Protein AF-A0A511XIC8-F1 (afdb_monomer_lite)

Secondary structure (DSSP, 8-state):
----PPPP--------S--------------PPPTTHHHHHHHHHHHHHSSHHHHHHH-GGGSTT----TTTT---HHHHH-TT-GGGHHHHHHHHHHHTT-HHHHHHHHHHHHHHHHHH--TT-HHHHHHHHHHHHHHHHHHHHHHHHHTTTSSSPPP-GGGGT----

Structure (mmCIF, N/CA/C/O backbone):
data_AF-A0A511XIC8-F1
#
_entry.id   AF-A0A511XIC8-F1
#
loop_
_atom_site.group_PDB
_atom_site.id
_atom_site.type_symbol
_atom_site.label_atom_id
_atom_site.label_alt_id
_atom_site.label_comp_id
_atom_site.label_asym_id
_atom_site.label_entity_id
_atom_site.label_seq_id
_atom_site.pdbx_PDB_ins_code
_atom_site.Cartn_x
_atom_site.Cartn_y
_atom_site.Cartn_z
_atom_site.occupancy
_atom_site.B_iso_or_equiv
_atom_site.auth_seq_id
_atom_site.auth_comp_id
_atom_site.auth_asym_id
_atom_site.auth_atom_id
_atom_site.pdbx_PDB_model_num
ATOM 1 N N . MET A 1 1 ? -3.876 -57.232 3.287 1.00 32.62 1 MET A N 1
ATOM 2 C CA . MET A 1 1 ? -3.137 -56.027 3.709 1.00 32.62 1 MET A CA 1
ATOM 3 C C . MET A 1 1 ? -3.940 -54.817 3.263 1.00 32.62 1 MET A C 1
ATOM 5 O O . MET A 1 1 ? -4.169 -54.710 2.069 1.00 32.62 1 MET A O 1
ATOM 9 N N . ILE A 1 2 ? -4.352 -53.997 4.239 1.00 33.91 2 ILE A N 1
ATOM 10 C CA . ILE A 1 2 ? -4.848 -52.605 4.143 1.00 33.91 2 ILE A CA 1
ATOM 11 C C . ILE A 1 2 ? -6.175 -52.449 3.363 1.00 33.91 2 ILE A C 1
ATOM 13 O O . ILE A 1 2 ? -6.198 -52.451 2.143 1.00 33.91 2 ILE A O 1
ATOM 17 N N . GLU A 1 3 ? -7.341 -52.579 4.002 1.00 29.83 3 GLU A N 1
ATOM 18 C CA . GLU A 1 3 ? -8.031 -51.592 4.864 1.00 29.83 3 GLU A CA 1
ATOM 19 C C . GLU A 1 3 ? -8.711 -50.459 4.065 1.00 29.83 3 GLU A C 1
ATOM 21 O O . GLU A 1 3 ? -8.178 -49.372 3.889 1.00 29.83 3 GLU A O 1
ATOM 26 N N . HIS A 1 4 ? -9.944 -50.718 3.614 1.00 34.62 4 HIS A N 1
ATOM 27 C CA . HIS A 1 4 ? -10.922 -49.670 3.321 1.00 34.62 4 HIS A CA 1
ATOM 28 C C . HIS A 1 4 ? -11.820 -49.514 4.551 1.00 34.62 4 HIS A C 1
ATOM 30 O O . HIS A 1 4 ? -12.855 -50.174 4.670 1.00 34.62 4 HIS A O 1
ATOM 36 N N . GLN A 1 5 ? -11.407 -48.667 5.495 1.00 34.12 5 GLN A N 1
ATOM 37 C CA . GLN A 1 5 ? -12.301 -48.231 6.561 1.00 34.12 5 GLN A CA 1
ATOM 38 C C . GLN A 1 5 ? -13.333 -47.255 5.993 1.00 34.12 5 GLN A C 1
ATOM 40 O O . GLN A 1 5 ? -13.019 -46.166 5.517 1.00 34.12 5 GLN A O 1
ATOM 45 N N . LYS A 1 6 ? -14.594 -47.687 6.070 1.00 39.25 6 LYS A N 1
ATOM 46 C CA . LYS A 1 6 ? -15.773 -46.825 6.083 1.00 39.25 6 LYS A CA 1
ATOM 47 C C . LYS A 1 6 ? -15.595 -45.792 7.195 1.00 39.25 6 LYS A C 1
ATOM 49 O O . LYS A 1 6 ? -15.376 -46.190 8.336 1.00 39.25 6 LYS A O 1
ATOM 54 N N . ILE A 1 7 ? -15.760 -44.508 6.889 1.00 37.16 7 ILE A N 1
ATOM 55 C CA . ILE A 1 7 ? -16.047 -43.519 7.928 1.00 37.16 7 ILE A CA 1
ATOM 56 C C . ILE A 1 7 ? -17.529 -43.184 7.881 1.00 37.16 7 ILE A C 1
ATOM 58 O O . ILE A 1 7 ? -18.119 -42.888 6.844 1.00 37.16 7 ILE A O 1
ATOM 62 N N . ASP A 1 8 ? -18.079 -43.353 9.067 1.00 37.41 8 ASP A N 1
ATOM 63 C CA . ASP A 1 8 ? -19.457 -43.485 9.460 1.00 37.41 8 ASP A CA 1
ATOM 64 C C . ASP A 1 8 ? -20.271 -42.207 9.243 1.00 37.41 8 ASP A C 1
ATOM 66 O O . ASP A 1 8 ? -19.896 -41.094 9.622 1.00 37.41 8 ASP A O 1
ATOM 70 N N . THR A 1 9 ? -21.450 -42.397 8.672 1.00 38.31 9 THR A N 1
ATOM 71 C CA . THR A 1 9 ? -22.568 -41.472 8.766 1.00 38.31 9 THR A CA 1
ATOM 72 C C . THR A 1 9 ? -23.065 -41.417 10.209 1.00 38.31 9 THR A C 1
ATOM 74 O O . THR A 1 9 ? -23.811 -42.293 10.636 1.00 38.31 9 THR A O 1
ATOM 77 N N . GLY A 1 10 ? -22.764 -40.343 10.943 1.00 32.69 10 GLY A N 1
ATOM 78 C CA . GLY A 1 10 ? -23.592 -39.984 12.097 1.00 32.69 10 GLY A CA 1
ATOM 79 C C . GLY A 1 10 ? -22.934 -39.161 13.198 1.00 32.69 10 GLY A C 1
ATOM 80 O O . GLY A 1 10 ? -22.137 -39.670 13.973 1.00 32.69 10 GLY A O 1
ATOM 81 N N . ARG A 1 11 ? -23.410 -37.922 13.373 1.00 31.23 11 ARG A N 1
ATOM 82 C CA . ARG A 1 11 ? -24.200 -37.509 14.555 1.00 31.23 11 ARG A CA 1
ATOM 83 C C . ARG A 1 11 ? -24.563 -36.030 14.443 1.00 31.23 11 ARG A C 1
ATOM 85 O O . ARG A 1 11 ? -23.778 -35.142 14.760 1.00 31.23 11 ARG A O 1
ATOM 92 N N . VAL A 1 12 ? -25.807 -35.765 14.049 1.00 33.84 12 VAL A N 1
ATOM 93 C CA . VAL A 1 12 ? -26.455 -34.484 14.342 1.00 33.84 12 VAL A CA 1
ATOM 94 C C . VAL A 1 12 ? -26.803 -34.498 15.828 1.00 33.84 12 VAL A C 1
ATOM 96 O O . VAL A 1 12 ? -27.841 -35.017 16.233 1.00 33.84 12 VAL A O 1
ATOM 99 N N . LEU A 1 13 ? -25.923 -33.941 16.657 1.00 29.55 13 LEU A N 1
ATOM 100 C CA . LEU A 1 13 ? -26.286 -33.539 18.011 1.00 29.55 13 LEU A CA 1
ATOM 101 C C . LEU A 1 13 ? -27.184 -32.303 17.900 1.00 29.55 13 LEU A C 1
ATOM 103 O O . LEU A 1 13 ? -26.710 -31.176 17.765 1.00 29.55 13 LEU A O 1
ATOM 107 N N . ARG A 1 14 ? -28.504 -32.521 17.920 1.00 31.72 14 ARG A N 1
ATOM 108 C CA . ARG A 1 14 ? -29.477 -31.454 18.175 1.00 31.72 14 ARG A CA 1
ATOM 109 C C . ARG A 1 14 ? -29.347 -31.032 19.638 1.00 31.72 14 ARG A C 1
ATOM 111 O O . ARG A 1 14 ? -30.037 -31.570 20.497 1.00 31.72 14 ARG A O 1
ATOM 118 N N . TYR A 1 15 ? -28.493 -30.051 19.908 1.00 28.61 15 TYR A N 1
ATOM 119 C CA . TYR A 1 15 ? -28.623 -29.246 21.116 1.00 28.61 15 TYR A CA 1
ATOM 120 C C . TYR A 1 15 ? -29.649 -28.143 20.847 1.00 28.61 15 TYR A C 1
ATOM 122 O O . TYR A 1 15 ? -29.425 -27.235 20.051 1.00 28.61 15 TYR A O 1
ATOM 130 N N . ARG A 1 16 ? -30.818 -28.280 21.481 1.00 36.97 16 ARG A N 1
ATOM 131 C CA . ARG A 1 16 ? -31.734 -27.169 21.745 1.00 36.97 16 ARG A CA 1
ATOM 132 C C . ARG A 1 16 ? -31.078 -26.296 22.813 1.00 36.97 16 ARG A C 1
ATOM 134 O O . ARG A 1 16 ? -30.789 -26.803 23.893 1.00 36.97 16 ARG A O 1
ATOM 141 N N . GLY A 1 17 ? -30.871 -25.023 22.514 1.00 30.52 17 GLY A N 1
ATOM 142 C CA . GLY A 1 17 ? -30.374 -24.037 23.469 1.00 30.52 17 GLY A CA 1
ATOM 143 C C . GLY A 1 17 ? -29.495 -23.015 22.770 1.00 30.52 17 GLY A C 1
ATOM 144 O O . GLY A 1 17 ? -28.488 -23.370 22.164 1.00 30.52 17 GLY A O 1
ATOM 145 N N . ASP A 1 18 ? -29.926 -21.764 22.821 1.00 42.16 18 ASP A N 1
ATOM 146 C CA . ASP A 1 18 ? -29.253 -20.587 22.292 1.00 42.16 18 ASP A CA 1
ATOM 147 C C . ASP A 1 18 ? -27.764 -20.554 22.650 1.00 42.16 18 ASP A C 1
ATOM 149 O O . ASP A 1 18 ? -27.430 -20.537 23.825 1.00 42.16 18 ASP A O 1
ATOM 153 N N . ILE A 1 19 ? -26.886 -20.499 21.644 1.00 32.97 19 ILE A N 1
ATOM 154 C CA . ILE A 1 19 ? -25.598 -19.791 21.652 1.00 32.97 19 ILE A CA 1
ATOM 155 C C . ILE A 1 19 ? -25.226 -19.570 20.180 1.00 32.97 19 ILE A C 1
ATOM 157 O O . ILE A 1 19 ? -25.163 -20.505 19.380 1.00 32.97 19 ILE A O 1
ATOM 161 N N . HIS A 1 20 ? -24.978 -18.309 19.828 1.00 34.00 20 HIS A N 1
ATOM 162 C CA . HIS A 1 20 ? -24.400 -17.887 18.559 1.00 34.00 20 HIS A CA 1
ATOM 163 C C . HIS A 1 20 ? -23.141 -18.700 18.242 1.00 34.00 20 HIS A C 1
ATOM 165 O O . HIS A 1 20 ? -22.059 -18.441 18.767 1.00 34.00 20 HIS A O 1
ATOM 171 N N . ARG A 1 21 ? -23.265 -19.670 17.336 1.00 26.38 21 ARG A N 1
ATOM 172 C CA . ARG A 1 21 ? -22.110 -20.328 16.739 1.00 26.38 21 ARG A CA 1
ATOM 173 C C . ARG A 1 21 ? -21.553 -19.378 15.687 1.00 26.38 21 ARG A C 1
ATOM 175 O O . ARG A 1 21 ? -21.993 -19.375 14.541 1.00 26.38 21 ARG A O 1
ATOM 182 N N . VAL A 1 22 ? -20.608 -18.537 16.098 1.00 34.16 22 VAL A N 1
ATOM 183 C CA . VAL A 1 22 ? -19.707 -17.869 15.161 1.00 34.16 22 VAL A CA 1
ATOM 184 C C . VAL A 1 22 ? -18.891 -18.977 14.512 1.00 34.16 22 VAL A C 1
ATOM 186 O O . VAL A 1 22 ? -17.931 -19.492 15.079 1.00 34.16 22 VAL A O 1
ATOM 189 N N . ILE A 1 23 ? -19.338 -19.416 13.341 1.00 30.33 23 ILE A N 1
ATOM 190 C CA . ILE A 1 23 ? -18.538 -20.255 12.466 1.00 30.33 23 ILE A CA 1
ATOM 191 C C . ILE A 1 23 ? -17.463 -19.323 11.897 1.00 30.33 23 ILE A C 1
ATOM 193 O O . ILE A 1 23 ? -17.659 -18.707 10.853 1.00 30.33 23 ILE A O 1
ATOM 197 N N . PHE A 1 24 ? -16.336 -19.195 12.602 1.00 35.66 24 PHE A N 1
ATOM 198 C CA . PHE A 1 24 ? -15.074 -18.788 11.988 1.00 35.66 24 PHE A CA 1
ATOM 199 C C . PHE A 1 24 ? -14.656 -19.928 11.054 1.00 35.66 24 PHE A C 1
ATOM 201 O O . PHE A 1 24 ? -13.865 -20.797 11.405 1.00 35.66 24 PHE A O 1
ATOM 208 N N . ARG A 1 25 ? -15.253 -19.975 9.861 1.00 36.06 25 ARG A N 1
ATOM 209 C CA . ARG A 1 25 ? -14.533 -20.527 8.718 1.00 36.06 25 ARG A CA 1
ATOM 210 C C . ARG A 1 25 ? -13.387 -19.553 8.486 1.00 36.06 25 ARG A C 1
ATOM 212 O O . ARG A 1 25 ? -13.652 -18.363 8.335 1.00 36.06 25 ARG A O 1
ATOM 219 N N . GLU A 1 26 ? -12.156 -20.047 8.487 1.00 42.38 26 GLU A N 1
ATOM 220 C CA . GLU A 1 26 ? -10.964 -19.355 7.986 1.00 42.38 26 GLU A CA 1
ATOM 221 C C . GLU A 1 26 ? -11.140 -19.037 6.489 1.00 42.38 26 GLU A C 1
ATOM 223 O O . GLU A 1 26 ? -10.479 -19.581 5.612 1.00 42.38 26 GLU A O 1
ATOM 228 N N . GLN A 1 27 ? -12.097 -18.174 6.159 1.00 43.56 27 GLN A N 1
ATOM 229 C CA . GLN A 1 27 ? -12.084 -17.451 4.906 1.00 43.56 27 GLN A CA 1
ATOM 230 C C . GLN A 1 27 ? -11.071 -16.337 5.106 1.00 43.56 27 GLN A C 1
ATOM 232 O O . GLN A 1 27 ? -11.412 -15.256 5.583 1.00 43.56 27 GLN A O 1
ATOM 237 N N . LEU A 1 28 ? -9.814 -16.628 4.765 1.00 50.78 28 LEU A N 1
ATOM 238 C CA . LEU A 1 28 ? -8.859 -15.579 4.433 1.00 50.78 28 LEU A CA 1
ATOM 239 C C . LEU A 1 28 ? -9.580 -14.593 3.514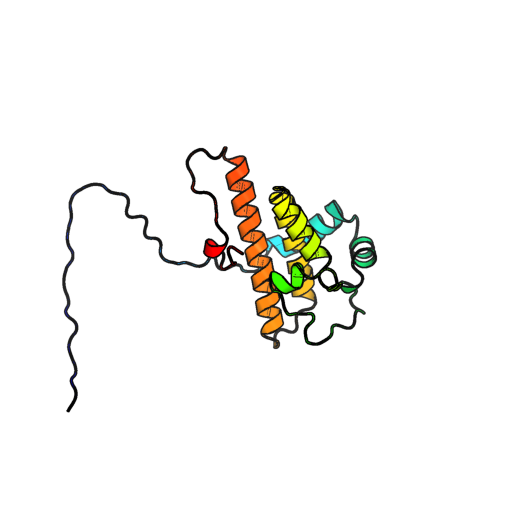 1.00 50.78 28 LEU A C 1
ATOM 241 O O . LEU A 1 28 ? -10.190 -15.001 2.518 1.00 50.78 28 LEU A O 1
ATOM 245 N N . VAL A 1 29 ? -9.574 -13.311 3.882 1.00 53.69 29 VAL A N 1
ATOM 246 C CA . VAL A 1 29 ? -10.147 -12.269 3.033 1.00 53.69 29 VAL A CA 1
ATOM 247 C C . VAL A 1 29 ? -9.410 -12.341 1.698 1.00 53.69 29 VAL A C 1
ATOM 249 O O . VAL A 1 29 ? -8.215 -12.062 1.634 1.00 53.69 29 VAL A O 1
ATOM 252 N N . GLN A 1 30 ? -10.112 -12.754 0.640 1.00 55.34 30 GLN A N 1
ATOM 253 C CA . GLN A 1 30 ? -9.575 -12.725 -0.717 1.00 55.34 30 GLN A CA 1
ATOM 254 C C . GLN A 1 30 ? -9.352 -11.256 -1.083 1.00 55.34 30 GLN A C 1
ATOM 256 O O . GLN A 1 30 ? -10.297 -10.496 -1.312 1.00 55.34 30 GLN A O 1
ATOM 261 N N . CYS A 1 31 ? -8.091 -10.834 -1.034 1.00 72.31 31 CYS A N 1
ATOM 262 C CA . CYS A 1 31 ? -7.683 -9.459 -1.276 1.00 72.31 31 CYS A CA 1
ATOM 263 C C . CYS A 1 31 ? -7.438 -9.284 -2.774 1.00 72.31 31 CYS A C 1
ATOM 265 O O . CYS A 1 31 ? -6.312 -9.308 -3.259 1.00 72.31 31 CYS A O 1
ATOM 267 N N . GLU A 1 32 ? -8.526 -9.151 -3.525 1.00 82.81 32 GLU A N 1
ATOM 268 C CA . GLU A 1 32 ? -8.470 -8.978 -4.973 1.00 82.81 32 GLU A CA 1
ATOM 269 C C . GLU A 1 32 ? -8.499 -7.505 -5.385 1.00 82.81 32 GLU A C 1
ATOM 271 O O . GLU A 1 32 ? -9.022 -6.622 -4.690 1.00 82.81 32 GLU A O 1
ATOM 276 N N . TRP A 1 33 ? -7.964 -7.238 -6.576 1.00 88.19 33 TRP A N 1
ATOM 277 C CA . TRP A 1 33 ? -8.125 -5.941 -7.210 1.00 88.19 33 TRP A CA 1
ATOM 278 C C . TRP A 1 33 ? -9.603 -5.687 -7.526 1.00 88.19 33 TRP A C 1
ATOM 280 O O . TRP A 1 33 ? -10.216 -6.380 -8.339 1.00 88.19 33 TRP A O 1
ATOM 290 N N . ARG A 1 34 ? -10.184 -4.649 -6.922 1.00 90.56 34 ARG A N 1
ATOM 291 C CA . ARG A 1 34 ? -11.569 -4.254 -7.198 1.00 90.56 34 ARG A CA 1
ATOM 292 C C . ARG A 1 34 ? -11.600 -3.288 -8.376 1.00 90.56 34 ARG A C 1
ATOM 294 O O . ARG A 1 34 ? -10.821 -2.344 -8.415 1.00 90.56 34 ARG A O 1
ATOM 301 N N . ARG A 1 35 ? -12.589 -3.420 -9.269 1.00 89.56 35 ARG A N 1
ATOM 302 C CA . ARG A 1 35 ? -12.809 -2.465 -10.384 1.00 89.56 35 ARG A CA 1
ATOM 303 C C . ARG A 1 35 ? -12.926 -1.004 -9.930 1.00 89.56 35 ARG A C 1
ATOM 305 O O . ARG A 1 35 ? -12.611 -0.087 -10.678 1.00 89.56 35 ARG A O 1
ATOM 312 N N . SER A 1 36 ? -13.381 -0.758 -8.700 1.00 91.75 36 SER A N 1
ATOM 313 C CA . SER A 1 36 ? -13.430 0.598 -8.140 1.00 91.75 36 SER A CA 1
ATOM 314 C C . SER A 1 36 ? -12.041 1.226 -7.969 1.00 91.75 36 SER A C 1
ATOM 316 O O . SER A 1 36 ? -11.922 2.450 -8.005 1.00 91.75 36 SER A O 1
ATOM 318 N N . TYR A 1 37 ? -10.989 0.417 -7.830 1.00 94.44 37 TYR A N 1
ATOM 319 C CA . TYR A 1 37 ? -9.618 0.893 -7.654 1.00 94.44 37 TYR A CA 1
ATOM 320 C C . TYR A 1 37 ? -9.054 1.532 -8.919 1.00 94.44 37 TYR A C 1
ATOM 322 O O . TYR A 1 37 ? -8.260 2.461 -8.807 1.00 94.44 37 TYR A O 1
ATOM 330 N N . ASP A 1 38 ? -9.534 1.128 -10.099 1.00 92.62 38 ASP A N 1
ATOM 331 C CA . ASP A 1 38 ? -9.123 1.714 -11.381 1.00 92.62 38 ASP A CA 1
ATOM 332 C C . ASP A 1 38 ? -9.408 3.225 -11.438 1.00 92.62 38 ASP A C 1
ATOM 334 O O . ASP A 1 38 ? -8.668 3.982 -12.060 1.00 92.62 38 ASP A O 1
ATOM 338 N N . ARG A 1 39 ? -10.464 3.683 -10.750 1.00 93.62 39 ARG A N 1
ATOM 339 C CA . ARG A 1 39 ? -10.795 5.112 -10.619 1.00 93.62 39 ARG A CA 1
ATOM 340 C C . ARG A 1 39 ? -10.211 5.734 -9.357 1.00 93.62 39 ARG A C 1
ATOM 342 O O . ARG A 1 39 ? -9.802 6.891 -9.380 1.00 93.62 39 ARG A O 1
ATOM 349 N N . LEU A 1 40 ? -10.180 4.975 -8.263 1.00 95.19 40 LEU A N 1
ATOM 350 C CA . LEU A 1 40 ? -9.755 5.483 -6.963 1.00 95.19 40 LEU A CA 1
ATOM 351 C C . LEU A 1 40 ? -8.250 5.774 -6.916 1.00 95.19 40 LEU A C 1
ATOM 353 O O . LEU A 1 40 ? -7.861 6.801 -6.377 1.00 95.19 40 LEU A O 1
ATOM 357 N N . VAL A 1 41 ? -7.401 4.929 -7.509 1.00 95.44 41 VAL A N 1
ATOM 358 C CA . VAL A 1 41 ? -5.942 5.132 -7.480 1.00 95.44 41 VAL A CA 1
ATOM 359 C C . VAL A 1 41 ? -5.521 6.457 -8.130 1.00 95.44 41 VAL A C 1
ATOM 361 O O . VAL A 1 41 ? -4.828 7.225 -7.464 1.00 95.44 41 VAL A O 1
ATOM 364 N N . PRO A 1 42 ? -5.953 6.801 -9.362 1.00 93.88 42 PRO A N 1
ATOM 365 C CA . PRO A 1 42 ? -5.639 8.106 -9.944 1.00 93.88 42 PRO A CA 1
ATOM 366 C C . PRO A 1 42 ? -6.120 9.288 -9.093 1.00 93.88 42 PRO A C 1
ATOM 368 O O . PRO A 1 42 ? -5.426 10.301 -9.005 1.00 93.88 42 PRO A O 1
ATOM 371 N N . MET A 1 43 ? -7.285 9.163 -8.446 1.00 96.19 43 MET A N 1
ATOM 372 C CA . MET A 1 43 ? -7.808 10.199 -7.550 1.00 96.19 43 MET A CA 1
ATOM 373 C C . MET A 1 43 ? -6.926 10.379 -6.313 1.00 96.19 43 MET A C 1
ATOM 375 O O . MET A 1 43 ? -6.562 11.507 -6.005 1.00 96.19 43 MET A O 1
ATOM 379 N N . LEU A 1 44 ? -6.530 9.286 -5.659 1.00 96.44 44 LEU A N 1
ATOM 380 C CA . LEU A 1 44 ? -5.668 9.331 -4.476 1.00 96.44 44 LEU A CA 1
ATOM 381 C C . LEU A 1 44 ? -4.262 9.849 -4.806 1.00 96.44 44 LEU A C 1
ATOM 383 O O . LEU A 1 44 ? -3.689 10.616 -4.038 1.00 96.44 44 LEU A O 1
ATOM 387 N N . ILE A 1 45 ? -3.708 9.493 -5.972 1.00 93.88 45 ILE A N 1
ATOM 388 C CA . ILE A 1 45 ? -2.433 10.065 -6.433 1.00 93.88 45 ILE A CA 1
ATOM 389 C C . ILE A 1 45 ? -2.556 11.583 -6.558 1.00 93.88 45 ILE A C 1
ATOM 391 O O . ILE A 1 45 ? -1.699 12.314 -6.065 1.00 93.88 45 ILE A O 1
ATOM 395 N N . LYS A 1 46 ? -3.633 12.061 -7.188 1.00 94.44 46 LYS A N 1
ATOM 396 C CA . LYS A 1 46 ? -3.893 13.495 -7.320 1.00 94.44 46 LYS A CA 1
ATOM 397 C C . LYS A 1 46 ? -4.075 14.172 -5.959 1.00 94.44 46 LYS A C 1
ATOM 399 O O . LYS A 1 46 ? -3.566 15.267 -5.756 1.00 94.44 46 LYS A O 1
ATOM 404 N N . GLU A 1 47 ? -4.781 13.529 -5.036 1.00 96.25 47 GLU A N 1
ATOM 405 C CA . GLU A 1 47 ? -5.068 14.065 -3.705 1.00 96.25 47 GLU A CA 1
ATOM 406 C C . GLU A 1 47 ? -3.811 14.208 -2.841 1.00 96.25 47 GLU A C 1
ATOM 408 O O . GLU A 1 47 ? -3.590 15.265 -2.253 1.00 96.25 47 GLU A O 1
ATOM 413 N N . HIS A 1 48 ? -2.965 13.179 -2.786 1.00 94.50 48 HIS A N 1
ATOM 414 C CA . HIS A 1 48 ? -1.813 13.171 -1.880 1.00 94.50 48 HIS A CA 1
ATOM 415 C C . HIS A 1 48 ? -0.523 13.705 -2.506 1.00 94.50 48 HIS A C 1
ATOM 417 O O . HIS A 1 48 ? 0.360 14.163 -1.784 1.00 94.50 48 HIS A O 1
ATOM 423 N N . PHE A 1 49 ? -0.397 13.642 -3.834 1.00 92.81 49 PHE A N 1
ATOM 424 C CA . PHE A 1 49 ? 0.840 13.980 -4.543 1.00 92.81 49 PHE A CA 1
ATOM 425 C C . PHE A 1 49 ? 0.635 15.013 -5.659 1.00 92.81 49 PHE A C 1
ATOM 427 O O . PHE A 1 49 ? 1.605 15.429 -6.281 1.00 92.81 49 PHE A O 1
ATOM 434 N N . GLY A 1 50 ? -0.596 15.459 -5.927 1.00 91.62 50 GLY A N 1
ATOM 435 C CA . GLY A 1 50 ? -0.912 16.422 -6.987 1.00 91.62 50 GLY A CA 1
ATOM 436 C C . GLY A 1 50 ? -0.998 15.781 -8.373 1.00 91.62 50 GLY A C 1
ATOM 437 O O . GLY A 1 50 ? -2.037 15.859 -9.028 1.00 91.62 50 GLY A O 1
ATOM 438 N N . ASP A 1 51 ? 0.063 15.107 -8.816 1.00 88.81 51 ASP A N 1
ATOM 439 C CA . ASP A 1 51 ? 0.091 14.364 -10.077 1.00 88.81 51 ASP A CA 1
ATOM 440 C C . ASP A 1 51 ? 1.099 13.190 -10.048 1.00 88.81 51 ASP A C 1
ATOM 442 O O . ASP A 1 51 ? 1.991 13.145 -9.192 1.00 88.81 51 ASP A O 1
ATOM 446 N N . PRO A 1 52 ? 0.994 12.216 -10.979 1.00 84.69 52 PRO A N 1
ATOM 447 C CA . PRO A 1 52 ? 1.926 11.085 -11.045 1.00 84.69 52 PRO A CA 1
ATOM 448 C C . PRO A 1 52 ? 3.403 11.477 -11.257 1.00 84.69 52 PRO A C 1
ATOM 450 O O . PRO A 1 52 ? 4.312 10.752 -10.847 1.00 84.69 52 PRO A O 1
ATOM 453 N N . GLY A 1 53 ? 3.675 12.617 -11.892 1.00 85.25 53 GLY A N 1
ATOM 454 C CA . GLY A 1 53 ? 5.022 13.151 -12.090 1.00 85.25 53 GLY A CA 1
ATOM 455 C C . GLY A 1 53 ? 5.662 13.624 -10.785 1.00 85.25 53 GLY A C 1
ATOM 456 O O . GLY A 1 53 ? 6.846 13.381 -10.561 1.00 85.25 53 GLY A O 1
ATOM 457 N N . VAL A 1 54 ? 4.898 14.244 -9.887 1.00 87.25 54 VAL A N 1
ATOM 458 C CA . VAL A 1 54 ? 5.372 14.610 -8.541 1.00 87.25 54 VAL A CA 1
ATOM 459 C C . VAL A 1 54 ? 5.622 13.363 -7.695 1.00 87.25 54 VAL A C 1
ATOM 461 O O . VAL A 1 54 ? 6.693 13.246 -7.095 1.00 87.25 54 VAL A O 1
ATOM 464 N N . LEU A 1 55 ? 4.703 12.390 -7.727 1.00 87.88 55 LEU A N 1
ATOM 465 C CA . LEU A 1 55 ? 4.882 11.096 -7.059 1.00 87.88 55 LEU A CA 1
ATOM 466 C C . LEU A 1 55 ? 6.201 10.425 -7.478 1.00 87.88 55 LEU A C 1
ATOM 468 O O . LEU A 1 55 ? 6.990 10.017 -6.633 1.00 87.88 55 LEU A O 1
ATOM 472 N N . THR A 1 56 ? 6.485 10.367 -8.781 1.00 87.25 56 THR A N 1
ATOM 473 C CA . THR A 1 56 ? 7.710 9.740 -9.319 1.00 87.25 56 THR A CA 1
ATOM 474 C C . THR A 1 56 ? 8.979 10.584 -9.150 1.00 87.25 56 THR A C 1
ATOM 476 O O . THR A 1 56 ? 10.087 10.060 -9.275 1.00 87.25 56 THR A O 1
ATOM 479 N N . ARG A 1 57 ? 8.869 11.885 -8.847 1.00 86.81 57 ARG A N 1
ATOM 480 C CA . ARG A 1 57 ? 10.008 12.693 -8.369 1.00 86.81 57 ARG A CA 1
ATOM 481 C C . ARG A 1 57 ? 10.350 12.361 -6.921 1.00 86.81 57 ARG A C 1
ATOM 483 O O . ARG A 1 57 ? 11.529 12.294 -6.592 1.00 86.81 57 ARG A O 1
ATOM 490 N N . GLN A 1 58 ? 9.334 12.144 -6.086 1.00 85.88 58 GLN A N 1
ATOM 491 C CA . GLN A 1 58 ? 9.507 11.763 -4.685 1.00 85.88 58 GLN A CA 1
ATOM 492 C C . GLN A 1 58 ? 9.951 10.302 -4.532 1.00 85.88 58 GLN A C 1
ATOM 494 O O . GLN A 1 58 ? 10.767 9.994 -3.667 1.00 85.88 58 GLN A O 1
ATOM 499 N N . PHE A 1 59 ? 9.455 9.417 -5.397 1.00 87.38 59 PHE A N 1
ATOM 500 C CA . PHE A 1 59 ? 9.808 8.001 -5.435 1.00 87.38 59 PHE A CA 1
ATOM 501 C C . PHE A 1 59 ? 10.306 7.623 -6.838 1.00 87.38 59 PHE A C 1
ATOM 503 O O . PHE A 1 59 ? 9.536 7.121 -7.659 1.00 87.38 59 PHE A O 1
ATOM 510 N N . PRO A 1 60 ? 11.596 7.855 -7.149 1.00 81.81 60 PRO A N 1
ATOM 511 C CA . PRO A 1 60 ? 12.153 7.573 -8.472 1.00 81.81 60 PRO A CA 1
ATOM 512 C C . PRO A 1 60 ? 12.016 6.118 -8.931 1.00 81.81 60 PRO A C 1
ATOM 514 O O . PRO A 1 60 ? 11.924 5.888 -10.136 1.00 81.81 60 PRO A O 1
ATOM 517 N N . CYS A 1 61 ? 11.936 5.160 -7.998 1.00 76.12 61 CYS A N 1
ATOM 518 C CA . CYS A 1 61 ? 11.659 3.749 -8.287 1.00 76.12 61 CYS A CA 1
ATOM 519 C C . CYS A 1 61 ? 10.323 3.529 -9.012 1.00 76.12 61 CYS A C 1
ATOM 521 O O . CYS A 1 61 ? 10.153 2.554 -9.730 1.00 76.12 61 CYS A O 1
ATOM 523 N N . MET A 1 62 ? 9.382 4.468 -8.891 1.00 80.38 62 MET A N 1
ATOM 524 C CA . MET A 1 62 ? 8.083 4.400 -9.552 1.00 80.38 62 MET A CA 1
ATOM 525 C C . MET A 1 62 ? 8.137 4.868 -11.017 1.00 80.38 62 MET A C 1
ATOM 527 O O . MET A 1 62 ? 7.148 4.754 -11.733 1.00 80.38 62 MET A O 1
ATOM 531 N N . LYS A 1 63 ? 9.257 5.394 -11.522 1.00 81.81 63 LYS A N 1
ATOM 532 C CA . LYS A 1 63 ? 9.352 5.760 -12.945 1.00 81.81 63 LYS A CA 1
ATOM 533 C C . LYS A 1 63 ? 9.252 4.511 -13.821 1.00 81.81 63 LYS A C 1
ATOM 535 O O . LYS A 1 63 ? 9.864 3.494 -13.524 1.00 81.81 63 LYS A O 1
ATOM 540 N N . SER A 1 64 ? 8.564 4.609 -14.957 1.00 75.69 64 SER A N 1
ATOM 541 C CA . SER A 1 64 ? 8.512 3.517 -15.946 1.00 75.69 64 SER A CA 1
ATOM 542 C C . SER A 1 64 ? 9.888 3.149 -16.512 1.00 75.69 64 SER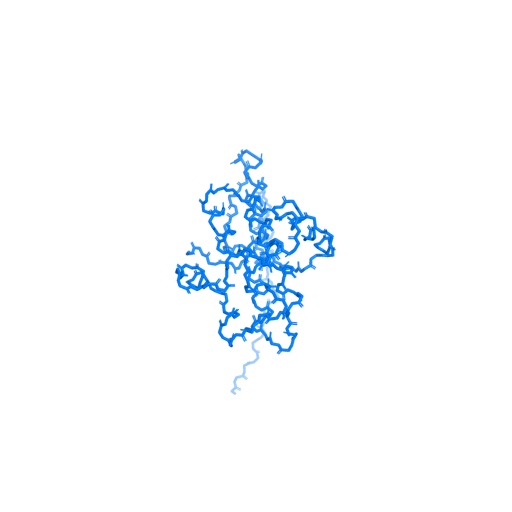 A C 1
ATOM 544 O O . SER A 1 64 ? 10.088 2.033 -16.970 1.00 75.69 64 SER A O 1
ATOM 546 N N . THR A 1 65 ? 10.844 4.080 -16.467 1.00 77.50 65 THR A N 1
ATOM 547 C CA . THR A 1 65 ? 12.238 3.878 -16.888 1.00 77.50 65 THR A CA 1
ATOM 548 C C . THR A 1 65 ? 13.130 3.325 -15.777 1.00 77.50 65 THR A C 1
ATOM 550 O O . THR A 1 65 ? 14.342 3.233 -15.963 1.00 77.50 65 THR A O 1
ATOM 553 N N . PHE A 1 66 ? 12.583 3.064 -14.590 1.00 74.06 66 PHE A N 1
ATOM 554 C CA . PHE A 1 66 ? 13.364 2.547 -13.481 1.00 74.06 66 PHE A CA 1
ATOM 555 C C . PHE A 1 66 ? 13.721 1.078 -13.726 1.00 74.06 66 PHE A C 1
ATOM 557 O O . PHE A 1 66 ? 12.855 0.263 -14.040 1.00 74.06 66 PHE A O 1
ATOM 564 N N . VAL A 1 67 ? 15.005 0.748 -13.594 1.00 71.56 67 VAL A N 1
ATOM 565 C CA . VAL A 1 67 ? 15.501 -0.613 -13.811 1.00 71.56 67 VAL A CA 1
ATOM 566 C C . VAL A 1 67 ? 15.398 -1.379 -12.501 1.00 71.56 67 VAL A C 1
ATOM 568 O O . VAL A 1 67 ? 16.258 -1.247 -11.631 1.00 71.56 67 VAL A O 1
ATOM 571 N N . TRP A 1 68 ? 14.336 -2.169 -12.375 1.00 70.50 68 TRP A N 1
ATOM 572 C CA . TRP A 1 68 ? 14.151 -3.092 -11.260 1.00 70.50 68 TRP A CA 1
ATOM 573 C C . TRP A 1 68 ? 15.171 -4.239 -11.335 1.00 70.50 68 TRP A C 1
ATOM 575 O O . TRP A 1 68 ? 15.395 -4.814 -12.402 1.00 70.50 68 TRP A O 1
ATOM 585 N N . LYS A 1 69 ? 15.798 -4.572 -10.206 1.00 65.75 69 LYS A N 1
ATOM 586 C CA . LYS A 1 69 ? 16.670 -5.740 -10.016 1.00 65.75 69 LYS A CA 1
ATOM 587 C C . LYS A 1 69 ? 15.877 -6.877 -9.362 1.00 65.75 69 LYS A C 1
ATOM 589 O O . LYS A 1 69 ? 14.841 -6.656 -8.747 1.00 65.75 69 LYS A O 1
ATOM 594 N N . GLY A 1 70 ? 16.357 -8.113 -9.509 1.00 62.31 70 GLY A N 1
ATOM 595 C CA . GLY A 1 70 ? 15.578 -9.332 -9.227 1.00 62.31 70 GLY A CA 1
ATOM 596 C C . GLY A 1 70 ? 14.966 -9.456 -7.822 1.00 62.31 70 GLY A C 1
ATOM 597 O O . GLY A 1 70 ? 13.874 -10.011 -7.697 1.00 62.31 70 GLY A O 1
ATOM 598 N N . ASP A 1 71 ? 15.616 -8.918 -6.787 1.00 61.69 71 ASP A N 1
ATOM 599 C CA . ASP A 1 71 ? 15.126 -8.983 -5.400 1.00 61.69 71 ASP A CA 1
ATOM 600 C C . ASP A 1 71 ? 14.268 -7.772 -4.995 1.00 61.69 71 ASP A C 1
ATOM 602 O O . ASP A 1 71 ? 13.651 -7.781 -3.931 1.00 61.69 71 ASP A O 1
ATOM 606 N N . ASP A 1 72 ? 14.139 -6.758 -5.858 1.00 64.62 72 ASP A N 1
ATOM 607 C CA . ASP A 1 72 ? 13.422 -5.508 -5.555 1.00 64.62 72 ASP A CA 1
ATOM 608 C C . ASP A 1 72 ? 11.887 -5.703 -5.471 1.00 64.62 72 ASP A C 1
ATOM 610 O O . ASP A 1 72 ? 11.129 -4.784 -5.145 1.00 64.62 72 ASP A O 1
ATOM 614 N N . PHE A 1 73 ? 11.411 -6.920 -5.757 1.00 65.19 73 PHE A N 1
ATOM 615 C CA . PHE A 1 73 ? 10.014 -7.334 -5.630 1.00 65.19 73 PHE A CA 1
ATOM 616 C C . PHE A 1 73 ? 9.713 -8.110 -4.347 1.00 65.19 73 PHE A C 1
ATOM 618 O O . PHE A 1 73 ? 8.539 -8.362 -4.077 1.00 65.19 73 PHE A O 1
ATOM 625 N N . ILE A 1 74 ? 10.727 -8.476 -3.556 1.00 65.62 74 ILE A N 1
ATOM 626 C CA . ILE A 1 74 ? 10.522 -9.175 -2.285 1.00 65.62 74 ILE A CA 1
ATOM 627 C C . ILE A 1 74 ? 9.881 -8.191 -1.308 1.00 65.62 74 ILE A C 1
ATOM 629 O O . ILE A 1 74 ? 10.535 -7.281 -0.799 1.00 65.62 74 ILE A O 1
ATOM 633 N N . ILE A 1 75 ? 8.585 -8.371 -1.049 1.00 73.44 75 ILE A N 1
ATOM 634 C CA . ILE A 1 75 ? 7.906 -7.624 0.002 1.00 73.44 75 ILE A CA 1
ATOM 635 C C . ILE A 1 75 ? 7.839 -8.478 1.253 1.00 73.44 75 ILE A C 1
ATOM 637 O O . ILE A 1 75 ? 7.094 -9.452 1.330 1.00 73.44 75 ILE A O 1
ATOM 641 N N . SER A 1 76 ? 8.592 -8.050 2.253 1.00 73.69 76 SER A N 1
ATOM 642 C CA . SER A 1 76 ? 8.464 -8.536 3.614 1.00 73.69 76 SER A CA 1
ATOM 643 C C . SER A 1 76 ? 8.477 -7.353 4.579 1.00 73.69 76 SER A C 1
ATOM 645 O O . SER A 1 76 ? 8.920 -6.250 4.230 1.00 73.69 76 SER A O 1
ATOM 647 N N . ALA A 1 77 ? 7.977 -7.563 5.796 1.00 74.31 77 ALA A N 1
ATOM 648 C CA . ALA A 1 77 ? 8.060 -6.550 6.844 1.00 74.31 77 ALA A CA 1
ATOM 649 C C . ALA A 1 77 ? 9.528 -6.154 7.096 1.00 74.31 77 ALA A C 1
ATOM 651 O O . ALA A 1 77 ? 9.838 -4.969 7.225 1.00 74.31 77 ALA A O 1
ATOM 652 N N . GLU A 1 78 ? 10.450 -7.119 7.041 1.00 79.12 78 GLU A N 1
ATOM 653 C CA . GLU A 1 78 ? 11.891 -6.897 7.166 1.00 79.12 78 GLU A CA 1
ATOM 654 C C . GLU A 1 78 ? 12.445 -6.037 6.022 1.00 79.12 78 GLU A C 1
ATOM 656 O O . GLU A 1 78 ? 13.219 -5.105 6.261 1.00 79.12 78 GLU A O 1
ATOM 661 N N . ALA A 1 79 ? 12.024 -6.294 4.778 1.00 78.69 79 ALA A N 1
ATOM 662 C CA . ALA A 1 79 ? 12.441 -5.507 3.619 1.00 78.69 79 ALA A CA 1
ATOM 663 C C . ALA A 1 79 ? 11.992 -4.039 3.732 1.00 78.69 79 ALA A C 1
ATOM 665 O O . ALA A 1 79 ? 12.733 -3.137 3.335 1.00 78.69 79 ALA A O 1
ATOM 666 N N . LEU A 1 80 ? 10.810 -3.792 4.309 1.00 78.12 80 LEU A N 1
ATOM 667 C CA . LEU A 1 80 ? 10.286 -2.447 4.574 1.00 78.12 80 LEU A CA 1
ATOM 668 C C . LEU A 1 80 ? 10.969 -1.764 5.761 1.00 78.12 80 LEU A C 1
ATOM 670 O O . LEU A 1 80 ? 11.141 -0.541 5.746 1.00 78.12 80 LEU A O 1
ATOM 674 N N . ALA A 1 81 ? 11.346 -2.540 6.778 1.00 76.50 81 ALA A N 1
ATOM 675 C CA . ALA A 1 81 ? 12.056 -2.059 7.955 1.00 76.50 81 ALA A CA 1
ATOM 676 C C . ALA A 1 81 ? 13.508 -1.664 7.642 1.00 76.50 81 ALA A C 1
ATOM 678 O O . ALA A 1 81 ? 14.085 -0.844 8.357 1.00 76.50 81 ALA A O 1
ATOM 679 N N . ASN A 1 82 ? 14.096 -2.202 6.568 1.00 77.56 82 ASN A N 1
ATOM 680 C CA . ASN A 1 82 ? 15.458 -1.880 6.165 1.00 77.56 82 ASN A CA 1
ATOM 681 C C . ASN A 1 82 ? 15.573 -0.411 5.689 1.00 77.56 82 ASN A C 1
ATOM 683 O O . ASN A 1 82 ? 15.024 -0.053 4.640 1.00 77.56 82 ASN A O 1
ATOM 687 N N . PRO A 1 83 ? 16.331 0.449 6.400 1.00 69.19 83 PRO A N 1
ATOM 688 C CA . PRO A 1 83 ? 16.469 1.859 6.040 1.00 69.19 83 PRO A CA 1
ATOM 689 C C . PRO A 1 83 ? 17.213 2.078 4.715 1.00 69.19 83 PRO A C 1
ATOM 691 O O . PRO A 1 83 ? 17.018 3.116 4.087 1.00 69.19 83 PRO A O 1
ATOM 694 N N . ASN A 1 84 ? 18.014 1.106 4.266 1.00 69.19 84 ASN A N 1
ATOM 695 C CA . ASN A 1 84 ? 18.786 1.181 3.023 1.00 69.19 84 ASN A CA 1
ATOM 696 C C . ASN A 1 84 ? 17.989 0.727 1.792 1.00 69.19 84 ASN A C 1
ATOM 698 O O . ASN A 1 84 ? 18.496 0.785 0.674 1.00 69.19 84 ASN A O 1
ATOM 702 N N . ASN A 1 85 ? 16.760 0.238 1.972 1.00 71.69 85 ASN A N 1
ATOM 703 C CA . ASN A 1 85 ? 15.990 -0.328 0.876 1.00 71.69 85 ASN A CA 1
ATOM 704 C C . ASN A 1 85 ? 15.200 0.755 0.131 1.00 71.69 85 ASN A C 1
ATOM 706 O O . ASN A 1 85 ? 13.996 0.897 0.312 1.00 71.69 85 ASN A O 1
ATOM 710 N N . GLU A 1 86 ? 15.857 1.569 -0.692 1.00 67.12 86 GLU A N 1
ATOM 711 C CA . GLU A 1 86 ? 15.255 2.762 -1.307 1.00 67.12 86 GLU A CA 1
ATOM 712 C C . GLU A 1 86 ? 14.009 2.478 -2.172 1.00 67.12 86 GLU A C 1
ATOM 714 O O . GLU A 1 86 ? 13.139 3.347 -2.288 1.00 67.12 86 GLU A O 1
ATOM 719 N N . TYR A 1 87 ? 13.851 1.252 -2.675 1.00 72.69 87 TYR A N 1
ATOM 720 C CA . TYR A 1 87 ? 12.857 0.872 -3.685 1.00 72.69 87 TYR A CA 1
ATOM 721 C C . TYR A 1 87 ? 11.398 0.823 -3.194 1.00 72.69 87 TYR A C 1
ATOM 723 O O . TYR A 1 87 ? 10.479 0.883 -4.008 1.00 72.69 87 TYR A O 1
ATOM 731 N N . HIS A 1 88 ? 11.156 0.827 -1.878 1.00 80.62 88 HIS A N 1
ATOM 732 C CA . HIS A 1 88 ? 9.811 0.712 -1.279 1.00 80.62 88 HIS A CA 1
ATOM 733 C C . HIS A 1 88 ? 9.307 2.007 -0.618 1.00 80.62 88 HIS A C 1
ATOM 735 O O . HIS A 1 88 ? 8.598 1.979 0.389 1.00 80.62 88 HIS A O 1
ATOM 741 N N . GLY A 1 89 ? 9.691 3.177 -1.141 1.00 86.44 89 GLY A N 1
ATOM 742 C CA . GLY A 1 89 ? 9.420 4.473 -0.501 1.00 86.44 89 GLY A CA 1
ATOM 743 C C . GLY A 1 89 ? 7.947 4.744 -0.159 1.00 86.44 89 GLY A C 1
ATOM 744 O O . GLY A 1 89 ? 7.651 5.183 0.956 1.00 86.44 89 GLY A O 1
ATOM 745 N N . LEU A 1 90 ? 7.023 4.440 -1.074 1.00 89.50 90 LEU A N 1
ATOM 746 C CA . LEU A 1 90 ? 5.586 4.634 -0.854 1.00 89.50 90 LEU A CA 1
ATOM 747 C C . LEU A 1 90 ? 5.015 3.659 0.191 1.00 89.50 90 LEU A C 1
ATOM 749 O O . LEU A 1 90 ? 4.195 4.032 1.026 1.00 89.50 90 LEU A O 1
ATOM 753 N N . GLU A 1 91 ? 5.494 2.421 0.187 1.00 91.12 91 GLU A N 1
ATOM 754 C CA . GLU A 1 91 ? 5.089 1.375 1.130 1.00 91.12 91 GLU A CA 1
ATOM 755 C C . GLU A 1 91 ? 5.605 1.679 2.540 1.00 91.12 91 GLU A C 1
ATOM 757 O O . GLU A 1 91 ? 4.868 1.557 3.517 1.00 91.12 91 GLU A O 1
ATOM 762 N N . ARG A 1 92 ? 6.828 2.217 2.658 1.00 89.75 92 ARG A N 1
ATOM 763 C CA . ARG A 1 92 ? 7.332 2.775 3.922 1.00 89.75 92 ARG A CA 1
ATOM 764 C C . ARG A 1 92 ? 6.471 3.927 4.423 1.00 89.75 92 ARG A C 1
ATOM 766 O O . ARG A 1 92 ? 6.227 4.024 5.624 1.00 89.75 92 ARG A O 1
ATOM 773 N N . LEU A 1 93 ? 6.025 4.820 3.539 1.00 91.44 93 LEU A N 1
ATOM 774 C CA . LEU A 1 93 ? 5.137 5.919 3.925 1.00 91.44 93 LEU A CA 1
ATOM 775 C C . LEU A 1 93 ? 3.795 5.389 4.458 1.00 91.44 93 LEU A C 1
ATOM 777 O O . LEU A 1 93 ? 3.289 5.884 5.471 1.00 91.44 93 LEU A O 1
ATOM 781 N N . ALA A 1 94 ? 3.259 4.345 3.824 1.00 94.38 94 ALA A N 1
ATOM 782 C CA . ALA A 1 94 ? 2.071 3.642 4.285 1.00 94.38 94 ALA A CA 1
ATOM 783 C C . ALA A 1 94 ? 2.286 2.989 5.664 1.00 94.38 94 ALA A C 1
ATOM 785 O O . ALA A 1 94 ? 1.482 3.201 6.574 1.00 94.38 94 ALA A O 1
ATOM 786 N N . ALA A 1 95 ? 3.403 2.281 5.864 1.00 92.31 95 ALA A N 1
ATOM 787 C CA . ALA A 1 95 ? 3.765 1.662 7.141 1.00 92.31 95 ALA A CA 1
ATOM 788 C C . ALA A 1 95 ? 3.937 2.696 8.271 1.00 92.31 95 ALA A C 1
ATOM 790 O O . ALA A 1 95 ? 3.384 2.526 9.356 1.00 92.31 95 ALA A O 1
ATOM 791 N N . LYS A 1 96 ? 4.610 3.824 8.007 1.00 92.69 96 LYS A N 1
ATOM 792 C CA . LYS A 1 96 ? 4.740 4.929 8.975 1.00 92.69 96 LYS A CA 1
ATOM 793 C C . LYS A 1 96 ? 3.380 5.518 9.355 1.00 92.69 96 LYS A C 1
ATOM 795 O O . LYS A 1 96 ? 3.117 5.777 10.527 1.00 92.69 96 LYS A O 1
ATOM 800 N N . SER A 1 97 ? 2.493 5.693 8.376 1.00 95.69 97 SER A N 1
ATOM 801 C CA . SER A 1 97 ? 1.130 6.185 8.616 1.00 95.69 97 SER A CA 1
ATOM 802 C C . SER A 1 97 ? 0.308 5.191 9.442 1.00 95.69 97 SER A C 1
ATOM 804 O O . SER A 1 97 ? -0.466 5.598 10.310 1.00 95.69 97 SER A O 1
ATOM 806 N N . HIS A 1 98 ? 0.504 3.889 9.212 1.00 95.19 98 HIS A N 1
ATOM 807 C CA . HIS A 1 98 ? -0.118 2.825 9.994 1.00 95.19 98 HIS A CA 1
ATOM 808 C C . HIS A 1 98 ? 0.343 2.865 11.455 1.00 95.19 98 HIS A C 1
ATOM 810 O O . HIS A 1 98 ? -0.497 2.899 12.355 1.00 95.19 98 HIS A O 1
ATOM 816 N N . GLN A 1 99 ? 1.657 2.932 11.688 1.00 92.69 99 GLN A N 1
ATOM 817 C CA . GLN A 1 99 ? 2.257 3.020 13.026 1.00 92.69 99 GLN A CA 1
ATOM 818 C C . GLN A 1 99 ? 1.787 4.267 13.790 1.00 92.69 99 GLN A C 1
ATOM 820 O O . GLN A 1 99 ? 1.543 4.206 14.991 1.00 92.69 99 GLN A O 1
ATOM 825 N N . ALA A 1 100 ? 1.571 5.384 13.090 1.00 94.81 100 ALA A N 1
ATOM 826 C CA . ALA A 1 100 ? 1.012 6.606 13.668 1.00 94.81 100 ALA A CA 1
ATOM 827 C C . ALA A 1 100 ? -0.499 6.521 13.992 1.00 94.81 100 ALA A C 1
ATOM 829 O O . ALA A 1 100 ? -1.085 7.484 14.486 1.00 94.81 100 ALA A O 1
ATOM 830 N N . GLY A 1 101 ? -1.171 5.402 13.694 1.00 93.81 101 GLY A N 1
ATOM 831 C CA . GLY A 1 101 ? -2.613 5.237 13.904 1.00 93.81 101 GLY A CA 1
ATOM 832 C C . GLY A 1 101 ? -3.490 5.981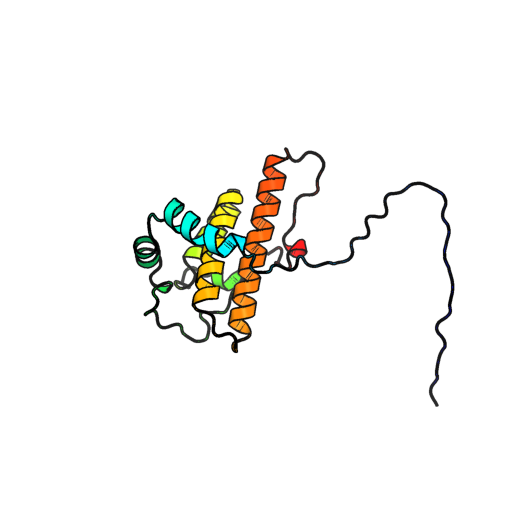 12.886 1.00 93.81 101 GLY A C 1
ATOM 833 O O . GLY A 1 101 ? -4.707 6.122 13.093 1.00 93.81 101 GLY A O 1
ATOM 834 N N . SER A 1 102 ? -2.894 6.451 11.787 1.00 96.12 102 SER A N 1
ATOM 835 C CA . SER A 1 102 ? -3.551 7.112 10.652 1.00 96.12 102 SER A CA 1
ATOM 836 C C . SER A 1 102 ? -3.962 6.081 9.599 1.00 96.12 102 SER A C 1
ATOM 838 O O . SER A 1 102 ? -3.571 6.153 8.438 1.00 96.12 102 SER A O 1
ATOM 840 N N . TRP A 1 103 ? -4.756 5.090 10.013 1.00 96.00 103 TRP A N 1
ATOM 841 C CA . TRP A 1 103 ? -5.053 3.897 9.209 1.00 96.00 103 TRP A CA 1
ATOM 842 C C . TRP A 1 103 ? -5.783 4.171 7.897 1.00 96.00 103 TRP A C 1
ATOM 844 O O . TRP A 1 103 ? -5.534 3.482 6.918 1.00 96.00 103 TRP A O 1
ATOM 854 N N . GLN A 1 104 ? -6.639 5.195 7.832 1.00 96.56 104 GLN A N 1
ATOM 855 C CA . GLN A 1 104 ? -7.252 5.578 6.557 1.00 96.56 104 GLN A CA 1
ATOM 856 C C . GLN A 1 104 ? -6.175 5.988 5.539 1.00 96.56 104 GLN A C 1
ATOM 858 O O . GLN A 1 104 ? -6.092 5.391 4.469 1.00 96.56 104 GLN A O 1
ATOM 863 N N . LEU A 1 105 ? -5.305 6.923 5.929 1.00 97.12 105 LEU A N 1
ATOM 864 C CA . LEU A 1 105 ? -4.208 7.410 5.095 1.00 97.12 105 LEU A CA 1
ATOM 865 C C . LEU A 1 105 ? -3.221 6.290 4.734 1.00 97.12 105 LEU A C 1
ATOM 867 O O . LEU A 1 105 ? -2.771 6.181 3.599 1.00 97.12 105 LEU A O 1
ATOM 871 N N . ALA A 1 106 ? -2.919 5.407 5.688 1.00 97.12 106 ALA A N 1
ATOM 872 C CA . ALA A 1 106 ? -2.098 4.230 5.429 1.00 97.12 106 ALA A CA 1
ATOM 873 C C . ALA A 1 106 ? -2.715 3.331 4.345 1.00 97.12 106 ALA A C 1
ATOM 875 O O . ALA A 1 106 ? -2.017 2.902 3.430 1.00 97.12 106 ALA A O 1
ATOM 876 N N . GLY A 1 107 ? -4.024 3.069 4.421 1.00 96.81 107 GLY A N 1
ATOM 877 C CA . GLY A 1 107 ? -4.747 2.283 3.420 1.00 96.81 107 GLY A CA 1
ATOM 878 C C . GLY A 1 107 ? -4.773 2.944 2.040 1.00 96.81 107 GLY A C 1
ATOM 879 O O . GLY A 1 107 ? -4.677 2.246 1.033 1.00 96.81 107 GLY A O 1
ATOM 880 N N . GLU A 1 108 ? -4.862 4.273 1.985 1.00 97.50 108 GLU A N 1
ATOM 881 C CA . GLU A 1 108 ? -4.784 5.051 0.743 1.00 97.50 108 GLU A CA 1
ATOM 882 C C . GLU A 1 108 ? -3.393 4.928 0.099 1.00 97.50 108 GLU A C 1
ATOM 884 O O . GLU A 1 108 ? -3.297 4.586 -1.081 1.00 97.50 108 GLU A O 1
ATOM 889 N N . TYR A 1 109 ? -2.310 5.078 0.870 1.00 96.75 109 TYR A N 1
ATOM 890 C CA . TYR A 1 109 ? -0.946 4.886 0.360 1.00 96.75 109 TYR A CA 1
ATOM 891 C C . TYR A 1 109 ? -0.666 3.453 -0.095 1.00 96.75 109 TYR A C 1
ATOM 893 O O . TYR A 1 109 ? -0.089 3.258 -1.167 1.00 96.75 109 TYR A O 1
ATOM 901 N N . TRP A 1 110 ? -1.121 2.450 0.661 1.00 95.94 110 TRP A N 1
ATOM 902 C CA . TRP A 1 110 ? -1.034 1.058 0.222 1.00 95.94 110 TRP A CA 1
ATOM 903 C C . TRP A 1 110 ? -1.799 0.830 -1.083 1.00 95.94 110 TRP A C 1
ATOM 905 O O . TRP A 1 110 ? -1.313 0.135 -1.969 1.00 95.94 110 TRP A O 1
ATOM 915 N N . LEU A 1 111 ? -2.962 1.458 -1.266 1.00 96.31 111 LEU A N 1
ATOM 916 C CA . LEU A 1 111 ? -3.730 1.291 -2.495 1.00 96.31 111 LEU A CA 1
ATOM 917 C C . LEU A 1 111 ? -3.028 1.917 -3.707 1.00 96.31 111 LEU A C 1
ATOM 919 O O . LEU A 1 111 ? -3.057 1.340 -4.795 1.00 96.31 111 LEU A O 1
ATOM 923 N N . ILE A 1 112 ? -2.360 3.058 -3.525 1.00 95.00 112 ILE A N 1
ATOM 924 C CA . ILE A 1 112 ? -1.523 3.644 -4.579 1.00 95.00 112 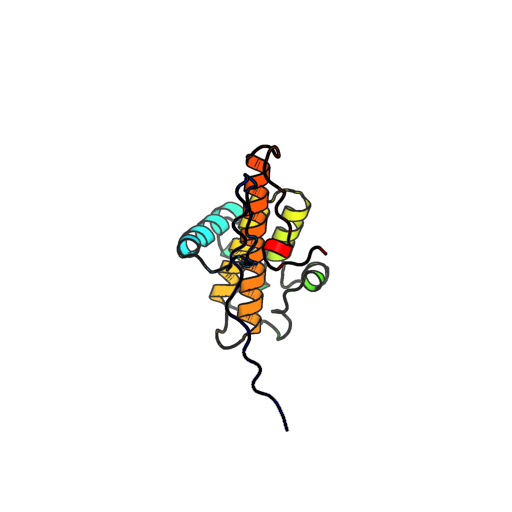ILE A CA 1
ATOM 925 C C . ILE A 1 112 ? -0.371 2.692 -4.929 1.00 95.00 112 ILE A C 1
ATOM 927 O O . ILE A 1 112 ? -0.130 2.448 -6.113 1.00 95.00 112 ILE A O 1
ATOM 931 N N . ALA A 1 113 ? 0.293 2.102 -3.928 1.00 92.50 113 ALA A N 1
ATOM 932 C CA . ALA A 1 113 ? 1.356 1.123 -4.154 1.00 92.50 113 ALA A CA 1
ATOM 933 C C . ALA A 1 113 ? 0.844 -0.114 -4.918 1.00 92.50 113 ALA A C 1
ATOM 935 O O . ALA A 1 113 ? 1.470 -0.524 -5.897 1.00 92.50 113 ALA A O 1
ATOM 936 N N . ALA A 1 114 ? -0.333 -0.647 -4.561 1.00 92.31 114 ALA A N 1
ATOM 937 C CA . ALA A 1 114 ? -0.971 -1.747 -5.294 1.00 92.31 114 ALA A CA 1
ATOM 938 C C . ALA A 1 114 ? -1.231 -1.381 -6.759 1.00 92.31 114 ALA A C 1
ATOM 940 O O . ALA A 1 114 ? -0.956 -2.175 -7.658 1.00 92.31 114 ALA A O 1
ATOM 941 N N . GLY A 1 115 ? -1.753 -0.176 -7.009 1.00 91.94 115 GLY A N 1
ATOM 942 C CA . GLY A 1 115 ? -2.021 0.295 -8.365 1.00 91.94 115 GLY A CA 1
ATOM 943 C C . GLY A 1 115 ? -0.758 0.393 -9.210 1.00 91.94 115 GLY A C 1
ATOM 944 O O . GLY A 1 115 ? -0.773 0.015 -10.379 1.00 91.94 115 GLY A O 1
ATOM 945 N N . TRP A 1 116 ? 0.348 0.830 -8.608 1.00 87.00 116 TRP A N 1
ATOM 946 C CA . TRP A 1 116 ? 1.627 0.885 -9.303 1.00 87.00 116 TRP A CA 1
ATOM 947 C C . TRP A 1 116 ? 2.158 -0.503 -9.645 1.00 87.00 116 TRP A C 1
ATOM 949 O O . TRP A 1 116 ? 2.469 -0.763 -10.804 1.00 87.00 116 TRP A O 1
ATOM 959 N N . ARG A 1 117 ? 2.165 -1.419 -8.666 1.00 85.56 117 ARG A N 1
ATOM 960 C CA . ARG A 1 117 ? 2.603 -2.807 -8.866 1.00 85.56 117 ARG A CA 1
ATOM 961 C C . ARG A 1 117 ? 1.807 -3.503 -9.953 1.00 85.56 117 ARG A C 1
ATOM 963 O O . ARG A 1 117 ? 2.396 -4.130 -10.821 1.00 85.56 117 ARG A O 1
ATOM 970 N N . ARG A 1 118 ? 0.483 -3.341 -9.952 1.00 87.12 118 ARG A N 1
ATOM 971 C CA . ARG A 1 118 ? -0.388 -3.922 -10.980 1.00 87.12 118 ARG A CA 1
ATOM 972 C C . ARG A 1 118 ? -0.022 -3.452 -12.391 1.00 87.12 118 ARG A C 1
ATOM 974 O O . ARG A 1 118 ? -0.118 -4.241 -13.322 1.00 87.12 118 ARG A O 1
ATOM 981 N N . ASN A 1 119 ? 0.398 -2.198 -12.551 1.00 83.38 119 ASN A N 1
ATOM 982 C CA . ASN A 1 119 ? 0.761 -1.640 -13.856 1.00 83.38 119 ASN A CA 1
ATOM 983 C C . ASN A 1 119 ? 2.165 -2.048 -14.326 1.00 83.38 119 ASN A C 1
ATOM 985 O O . ASN A 1 119 ? 2.445 -1.968 -15.518 1.00 83.38 119 ASN A O 1
ATOM 989 N N . THR A 1 120 ? 3.044 -2.461 -13.411 1.00 78.25 120 THR A N 1
ATOM 990 C CA . THR A 1 120 ? 4.423 -2.887 -13.708 1.00 78.25 120 THR A CA 1
ATOM 991 C C . THR A 1 120 ? 4.627 -4.395 -13.544 1.00 78.25 120 THR A C 1
ATOM 993 O O . THR A 1 120 ? 5.758 -4.870 -13.582 1.00 78.25 120 THR A O 1
ATOM 996 N N . MET A 1 121 ? 3.547 -5.141 -13.307 1.00 76.31 121 MET A N 1
ATOM 997 C CA . MET A 1 121 ? 3.572 -6.577 -13.069 1.00 76.31 121 MET A CA 1
ATOM 998 C C . MET A 1 121 ? 3.790 -7.335 -14.378 1.00 76.31 121 MET A C 1
ATOM 1000 O O . MET A 1 121 ? 2.986 -7.247 -15.302 1.00 76.31 121 MET A O 1
ATOM 1004 N N . ASP A 1 122 ? 4.840 -8.145 -14.408 1.00 73.94 122 ASP A N 1
ATOM 1005 C CA . ASP A 1 122 ? 4.894 -9.352 -15.235 1.00 73.94 122 ASP A CA 1
ATOM 1006 C C . ASP A 1 122 ? 3.983 -10.432 -14.628 1.00 73.94 122 ASP A C 1
ATOM 1008 O O . ASP A 1 122 ? 4.177 -10.806 -13.469 1.00 73.94 122 ASP A O 1
ATOM 1012 N N . ALA A 1 123 ? 2.981 -10.880 -15.387 1.00 69.38 123 ALA A N 1
ATOM 1013 C CA . ALA A 1 123 ? 1.987 -11.859 -14.946 1.00 69.38 123 ALA A CA 1
ATOM 1014 C C . ALA A 1 123 ? 2.551 -13.285 -14.834 1.00 69.38 123 ALA A C 1
ATOM 1016 O O . ALA A 1 123 ? 1.992 -14.090 -14.094 1.00 69.38 123 ALA A O 1
ATOM 1017 N N . GLU A 1 124 ? 3.661 -13.576 -15.516 1.00 75.62 124 GLU A N 1
ATOM 1018 C CA . GLU A 1 124 ? 4.335 -14.879 -15.461 1.00 75.62 124 GLU A CA 1
ATOM 1019 C C . GLU A 1 124 ? 5.286 -14.983 -14.253 1.00 75.62 124 GLU A C 1
ATOM 1021 O O . GLU A 1 124 ? 5.824 -16.048 -13.955 1.00 75.62 124 GLU A O 1
ATOM 1026 N N . ASN A 1 125 ? 5.495 -13.876 -13.531 1.00 79.25 125 ASN A N 1
ATOM 1027 C CA . ASN A 1 125 ? 6.329 -13.832 -12.339 1.00 79.25 125 ASN A CA 1
ATOM 1028 C C . ASN A 1 125 ? 5.470 -13.897 -11.068 1.00 79.25 125 ASN A C 1
ATOM 1030 O O . ASN A 1 125 ? 4.919 -12.891 -10.611 1.00 79.25 125 ASN A O 1
ATOM 1034 N N . GLU A 1 126 ? 5.416 -15.078 -10.451 1.00 81.25 126 GLU A N 1
ATOM 1035 C CA . GLU A 1 126 ? 4.659 -15.337 -9.217 1.00 81.25 126 GLU A CA 1
ATOM 1036 C C . GLU A 1 126 ? 5.005 -14.354 -8.086 1.00 81.25 126 GLU A C 1
ATOM 1038 O O . GLU A 1 126 ? 4.118 -13.920 -7.350 1.00 81.25 126 GLU A O 1
ATOM 1043 N N . ARG A 1 127 ? 6.260 -13.886 -8.003 1.00 79.56 127 ARG A N 1
ATOM 1044 C CA . ARG A 1 127 ? 6.680 -12.910 -6.982 1.00 79.56 127 ARG A CA 1
ATOM 1045 C C . ARG A 1 127 ? 5.974 -11.567 -7.135 1.00 79.56 127 ARG A C 1
ATOM 1047 O O . ARG A 1 127 ? 5.713 -10.892 -6.142 1.00 79.56 127 ARG A O 1
ATOM 1054 N N . HIS A 1 128 ? 5.641 -11.153 -8.358 1.00 81.19 128 HIS A N 1
ATOM 1055 C CA . HIS A 1 128 ? 4.868 -9.927 -8.562 1.0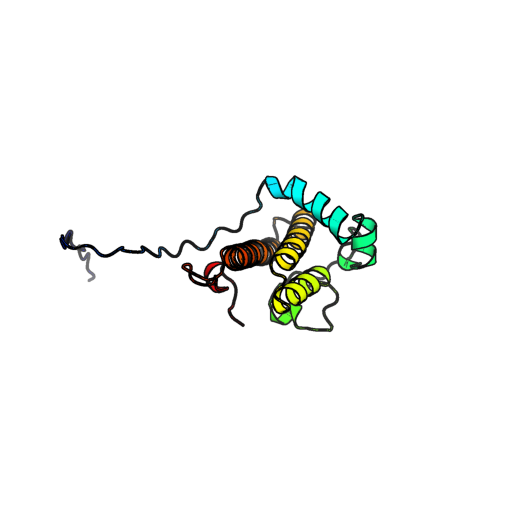0 81.19 128 HIS A CA 1
ATOM 1056 C C . HIS A 1 128 ? 3.423 -10.081 -8.091 1.00 81.19 128 HIS A C 1
ATOM 1058 O O . HIS A 1 128 ? 2.843 -9.134 -7.551 1.00 81.19 128 HIS A O 1
ATOM 1064 N N . VAL A 1 129 ? 2.853 -11.272 -8.275 1.00 82.44 129 VAL A N 1
ATOM 1065 C CA . VAL A 1 129 ? 1.511 -11.602 -7.793 1.00 82.44 129 VAL A CA 1
ATOM 1066 C C . VAL A 1 129 ? 1.495 -11.595 -6.265 1.00 82.44 129 VAL A C 1
ATOM 1068 O O . VAL A 1 129 ? 0.627 -10.955 -5.670 1.00 82.44 129 VAL A O 1
ATOM 1071 N N . GLU A 1 130 ? 2.481 -12.222 -5.624 1.00 83.94 130 GLU A N 1
ATOM 1072 C CA . GLU A 1 130 ? 2.647 -12.211 -4.165 1.00 83.94 130 GLU A CA 1
ATOM 1073 C C . GLU A 1 130 ? 2.824 -10.792 -3.617 1.00 83.94 130 GLU A C 1
ATOM 1075 O O . GLU A 1 130 ? 2.145 -10.401 -2.667 1.00 83.94 130 GLU A O 1
ATOM 1080 N N . ALA A 1 131 ? 3.669 -9.988 -4.262 1.00 84.44 131 ALA A N 1
ATOM 1081 C CA . ALA A 1 131 ? 3.885 -8.587 -3.929 1.00 84.44 131 ALA A CA 1
ATOM 1082 C C . ALA A 1 131 ? 2.582 -7.768 -4.010 1.00 84.44 131 ALA A C 1
ATOM 1084 O O . ALA A 1 131 ? 2.249 -7.008 -3.098 1.00 84.44 131 ALA A O 1
ATOM 1085 N N . LEU A 1 132 ? 1.798 -7.935 -5.079 1.00 87.56 132 LEU A N 1
ATOM 1086 C CA . LEU A 1 132 ? 0.498 -7.278 -5.208 1.00 87.56 132 LEU A CA 1
ATOM 1087 C C . LEU A 1 132 ? -0.478 -7.740 -4.114 1.00 87.56 132 LEU A C 1
ATOM 1089 O O . LEU A 1 132 ? -1.163 -6.909 -3.514 1.00 87.56 132 LEU A O 1
ATOM 1093 N N . GLN A 1 133 ? -0.521 -9.042 -3.827 1.00 88.44 133 GLN A N 1
ATOM 1094 C CA . GLN A 1 133 ? -1.365 -9.610 -2.776 1.00 88.44 133 GLN A CA 1
ATOM 1095 C C . GLN A 1 133 ? -1.003 -9.065 -1.396 1.00 88.44 133 GLN A C 1
ATOM 1097 O O . GLN A 1 133 ? -1.894 -8.641 -0.662 1.00 88.44 133 GLN A O 1
ATOM 1102 N N . PHE A 1 134 ? 0.284 -9.005 -1.057 1.00 89.62 134 PHE A N 1
ATOM 1103 C CA . PHE A 1 134 ? 0.760 -8.429 0.198 1.00 89.62 134 PHE A CA 1
ATOM 1104 C C . PHE A 1 134 ? 0.237 -7.000 0.392 1.00 89.62 134 PHE A C 1
ATOM 1106 O O . PHE A 1 134 ? -0.352 -6.671 1.425 1.00 89.62 134 PHE A O 1
ATOM 1113 N N . VAL A 1 135 ? 0.374 -6.156 -0.633 1.00 91.88 135 VAL A N 1
ATOM 1114 C CA . VAL A 1 135 ? -0.086 -4.769 -0.553 1.00 91.88 135 VAL A CA 1
ATOM 1115 C C . VAL A 1 135 ? -1.610 -4.686 -0.434 1.00 91.88 135 VAL A C 1
ATOM 1117 O O . VAL A 1 135 ? -2.125 -3.918 0.380 1.00 91.88 135 VAL A O 1
ATOM 1120 N N . LEU A 1 136 ? -2.355 -5.494 -1.194 1.00 93.06 136 LEU A N 1
ATOM 1121 C CA . LEU A 1 136 ? -3.819 -5.519 -1.117 1.00 93.06 136 LEU A CA 1
ATOM 1122 C C . LEU A 1 136 ? -4.323 -5.983 0.258 1.00 93.06 136 LEU A C 1
ATOM 1124 O O . LEU A 1 136 ? -5.299 -5.423 0.761 1.00 93.06 136 LEU A O 1
ATOM 1128 N N . ARG A 1 137 ? -3.634 -6.922 0.914 1.00 93.06 137 ARG A N 1
ATOM 1129 C CA . ARG A 1 137 ? -3.931 -7.316 2.302 1.00 93.06 137 ARG A CA 1
ATOM 1130 C C . ARG A 1 137 ? -3.764 -6.144 3.262 1.00 93.06 137 ARG A C 1
ATOM 1132 O O . ARG A 1 137 ? -4.645 -5.893 4.083 1.00 93.06 137 ARG A O 1
ATOM 1139 N N . HIS A 1 138 ? -2.699 -5.356 3.110 1.00 94.12 138 HIS A N 1
ATOM 1140 C CA . HIS A 1 138 ? -2.515 -4.136 3.896 1.00 94.12 138 HIS A CA 1
ATOM 1141 C C . HIS A 1 138 ? -3.575 -3.063 3.614 1.00 94.12 138 HIS A C 1
ATOM 1143 O O . HIS A 1 138 ? -3.971 -2.360 4.549 1.00 94.12 138 HIS A O 1
ATOM 1149 N N . VAL A 1 139 ? -4.069 -2.936 2.377 1.00 95.38 139 VAL A N 1
ATOM 1150 C CA . VAL A 1 139 ? -5.202 -2.047 2.055 1.00 95.38 139 VAL A CA 1
ATOM 1151 C C . VAL A 1 139 ? -6.439 -2.452 2.853 1.00 95.38 139 VAL A C 1
ATOM 1153 O O . VAL A 1 139 ? -7.045 -1.613 3.524 1.00 95.38 139 VAL A O 1
ATOM 1156 N N . GLU A 1 140 ? -6.820 -3.727 2.790 1.00 94.44 140 GLU A N 1
ATOM 1157 C CA . GLU A 1 140 ? -8.027 -4.224 3.455 1.00 94.44 140 GLU A CA 1
ATOM 1158 C C . GLU A 1 140 ? -7.892 -4.180 4.982 1.00 94.44 140 GLU A C 1
ATOM 1160 O O . GLU A 1 140 ? -8.818 -3.737 5.668 1.00 94.44 140 GLU A O 1
ATOM 1165 N N . TYR A 1 141 ? -6.714 -4.513 5.517 1.00 94.38 141 TYR A N 1
ATOM 1166 C CA . TYR A 1 141 ? -6.444 -4.427 6.950 1.00 94.38 141 TYR A CA 1
ATOM 1167 C C . TYR A 1 141 ? -6.563 -2.988 7.474 1.00 94.38 141 TYR A C 1
ATOM 1169 O O . TYR A 1 141 ? -7.279 -2.720 8.442 1.00 94.38 141 TYR A O 1
ATOM 1177 N N . ASN A 1 142 ? -5.934 -2.024 6.797 1.00 96.06 142 ASN A N 1
ATOM 1178 C CA . ASN A 1 142 ? -5.998 -0.616 7.193 1.00 96.06 142 ASN A CA 1
ATOM 1179 C C . ASN A 1 142 ? -7.411 -0.032 7.080 1.00 96.06 142 ASN A C 1
ATOM 1181 O O . ASN A 1 142 ? -7.826 0.753 7.937 1.00 96.06 142 ASN A O 1
ATOM 1185 N N . ARG A 1 143 ? -8.189 -0.448 6.076 1.00 94.12 143 ARG A N 1
ATOM 1186 C CA . ARG A 1 143 ? -9.611 -0.089 5.986 1.00 94.12 143 ARG A CA 1
ATOM 1187 C C . ARG A 1 143 ? -10.411 -0.650 7.149 1.00 94.12 143 ARG A C 1
ATOM 1189 O O . ARG A 1 143 ? -11.192 0.088 7.747 1.00 94.12 143 ARG A O 1
ATOM 1196 N N . ALA A 1 144 ? -10.204 -1.918 7.498 1.00 93.00 144 ALA A N 1
ATOM 1197 C CA . ALA A 1 144 ? -10.884 -2.532 8.631 1.00 93.00 144 ALA A CA 1
ATOM 1198 C C . ALA A 1 144 ? -10.564 -1.795 9.939 1.00 93.00 144 ALA A C 1
ATOM 1200 O O . ALA A 1 144 ? -11.478 -1.477 10.704 1.00 93.00 144 ALA A O 1
ATOM 1201 N N . LEU A 1 145 ? -9.294 -1.451 10.168 1.00 93.94 145 LEU A N 1
ATOM 1202 C CA . LEU A 1 145 ? -8.864 -0.660 11.322 1.00 93.94 145 LEU 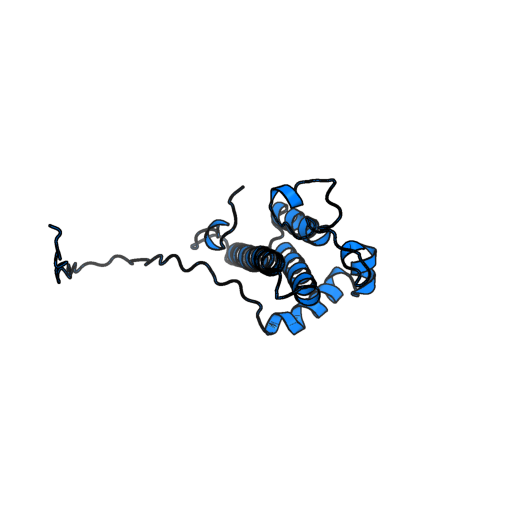A CA 1
ATOM 1203 C C . LEU A 1 145 ? -9.482 0.745 11.337 1.00 93.94 145 LEU A C 1
ATOM 1205 O O . LEU A 1 145 ? -9.972 1.194 12.376 1.00 93.94 145 LEU A O 1
ATOM 1209 N N . ALA A 1 146 ? -9.504 1.441 10.197 1.00 93.81 146 ALA A N 1
ATOM 1210 C CA . ALA A 1 146 ? -10.118 2.762 10.078 1.00 93.81 146 ALA A CA 1
ATOM 1211 C C . ALA A 1 146 ? -11.623 2.720 10.395 1.00 93.81 146 ALA A C 1
ATOM 1213 O O . ALA A 1 146 ? -12.124 3.551 11.155 1.00 93.81 146 ALA A O 1
ATOM 1214 N N . GLU A 1 147 ? -12.340 1.723 9.879 1.00 91.69 147 GLU A N 1
ATOM 1215 C CA . GLU A 1 147 ? -13.764 1.524 10.162 1.00 91.69 147 GLU A CA 1
ATOM 1216 C C . GLU A 1 147 ? -14.022 1.136 11.623 1.00 91.69 147 GLU A C 1
ATOM 1218 O O . GLU A 1 147 ? -14.959 1.641 12.249 1.00 91.69 147 GLU A O 1
ATOM 1223 N N . TRP A 1 148 ? -13.167 0.296 12.208 1.00 91.25 148 TRP A N 1
ATOM 1224 C CA . TRP A 1 148 ? -13.217 -0.020 13.635 1.00 91.25 148 TRP A CA 1
ATOM 1225 C C . TRP A 1 148 ? -13.009 1.232 14.503 1.00 91.25 148 TRP A C 1
ATOM 1227 O O . TRP A 1 148 ? -13.769 1.459 15.451 1.00 91.25 148 TRP A O 1
ATOM 1237 N N . LYS A 1 149 ? -12.051 2.098 14.137 1.00 90.06 149 LYS A N 1
ATOM 1238 C CA . LYS A 1 149 ? -11.799 3.385 14.811 1.00 90.06 149 LYS A CA 1
ATOM 1239 C C . LYS A 1 149 ? -13.033 4.291 14.769 1.00 90.06 149 LYS A C 1
ATOM 1241 O O . LYS A 1 149 ? -13.393 4.869 15.794 1.00 90.06 149 LYS A O 1
ATOM 1246 N N . LYS A 1 150 ? -13.705 4.385 13.612 1.00 87.81 150 LYS A N 1
ATOM 1247 C CA . LYS A 1 150 ? -14.921 5.201 13.416 1.00 87.81 150 LYS A CA 1
ATOM 1248 C C . LYS A 1 150 ? -16.102 4.716 14.258 1.00 87.81 150 LYS A C 1
ATOM 1250 O O . LYS A 1 150 ? -16.813 5.531 14.839 1.00 87.81 150 LYS A O 1
ATOM 1255 N N . LYS A 1 151 ? -16.296 3.399 14.387 1.00 82.81 151 LYS A N 1
ATOM 1256 C CA . LYS A 1 151 ? -17.428 2.784 15.114 1.00 82.81 151 LYS A CA 1
ATOM 1257 C C . LYS A 1 151 ? -17.307 2.850 16.651 1.00 82.81 151 LYS A C 1
ATOM 1259 O O . LYS A 1 151 ? -17.965 2.083 17.350 1.00 82.81 151 LYS A O 1
ATOM 1264 N N . LYS A 1 152 ? -16.487 3.770 17.184 1.00 67.38 152 LYS A N 1
ATOM 1265 C CA . LYS A 1 152 ? -16.232 4.005 18.619 1.00 67.38 152 LYS A CA 1
ATOM 1266 C C . LYS A 1 152 ? -16.017 2.712 19.420 1.00 67.38 152 LYS A C 1
ATOM 1268 O O . LYS A 1 152 ? -16.775 2.486 20.350 1.00 67.38 152 LYS A O 1
ATOM 1273 N N . ARG A 1 153 ? -15.020 1.878 19.069 1.00 65.75 153 ARG A N 1
ATOM 1274 C CA . ARG A 1 153 ? -14.423 0.741 19.842 1.00 65.75 153 ARG A CA 1
ATOM 1275 C C . ARG A 1 153 ? -15.359 -0.215 20.627 1.00 65.75 153 ARG A C 1
ATOM 1277 O O . ARG A 1 153 ? -14.875 -1.064 21.361 1.00 65.75 153 ARG A O 1
ATOM 1284 N N . GLY A 1 154 ? -16.679 -0.096 20.514 1.00 55.34 154 GLY A N 1
ATOM 1285 C CA . GLY A 1 154 ? -17.562 -0.381 21.648 1.00 55.34 154 GLY A CA 1
ATOM 1286 C C . GLY A 1 154 ? -18.246 -1.736 21.620 1.00 55.34 154 GLY A C 1
ATOM 1287 O O . GLY A 1 154 ? -18.858 -2.107 22.613 1.00 55.34 154 GLY A O 1
ATOM 1288 N N . ARG A 1 155 ? -18.187 -2.472 20.503 1.00 63.06 155 ARG A N 1
ATOM 1289 C CA . ARG A 1 155 ? -18.824 -3.801 20.382 1.00 63.06 155 ARG A CA 1
ATOM 1290 C C . ARG A 1 155 ? -18.114 -4.779 19.444 1.00 63.06 155 ARG A C 1
ATOM 1292 O O . ARG A 1 155 ? -18.376 -5.971 19.530 1.00 63.06 155 ARG A O 1
ATOM 1299 N N . ASN A 1 156 ? -17.225 -4.302 18.572 1.00 72.56 156 ASN A N 1
ATOM 1300 C CA . ASN A 1 156 ? -16.536 -5.148 17.598 1.00 72.56 156 ASN A CA 1
ATOM 1301 C C . ASN A 1 156 ? -15.089 -5.379 18.027 1.00 72.56 156 ASN A C 1
ATOM 1303 O O . ASN A 1 156 ? -14.402 -4.428 18.414 1.00 72.56 156 ASN A O 1
ATOM 1307 N N . ALA A 1 157 ? -14.635 -6.628 17.908 1.00 83.44 157 ALA A N 1
ATOM 1308 C CA . ALA A 1 157 ? -13.232 -6.980 18.079 1.00 83.44 157 ALA A CA 1
ATOM 1309 C C . ALA A 1 157 ? -12.356 -6.120 17.156 1.00 83.44 157 ALA A C 1
ATOM 1311 O O . ALA A 1 157 ? -12.744 -5.814 16.023 1.00 83.44 157 ALA A O 1
ATOM 1312 N N . MET A 1 158 ? -11.199 -5.699 17.670 1.00 88.38 158 MET A N 1
ATOM 1313 C CA . MET A 1 158 ? -10.205 -5.003 16.861 1.00 88.38 158 MET A CA 1
ATOM 1314 C C . MET A 1 158 ? -9.748 -5.943 15.737 1.00 88.38 158 MET A C 1
ATOM 1316 O O . MET A 1 158 ? -9.438 -7.100 16.032 1.00 88.38 158 MET A O 1
ATOM 1320 N N . PRO A 1 159 ? -9.716 -5.481 14.476 1.00 90.75 159 PRO A N 1
ATOM 1321 C CA . PRO A 1 159 ? -9.094 -6.240 13.405 1.00 90.75 159 PRO A CA 1
ATOM 1322 C C . PRO A 1 159 ? -7.635 -6.533 13.750 1.00 90.75 159 PRO A C 1
ATOM 1324 O O . PRO A 1 159 ? -6.942 -5.636 14.230 1.00 90.75 159 PRO A O 1
ATOM 1327 N N . TYR A 1 160 ? -7.177 -7.753 13.494 1.00 89.56 160 TYR A N 1
ATOM 1328 C CA . TYR A 1 160 ? -5.780 -8.144 13.689 1.00 89.56 160 TYR A CA 1
ATOM 1329 C C . TYR A 1 160 ? -5.152 -8.610 12.364 1.00 89.56 160 TYR A C 1
ATOM 1331 O O . TYR A 1 160 ? -5.884 -9.106 11.496 1.00 89.56 160 TYR A O 1
ATOM 1339 N N . PRO A 1 161 ? -3.829 -8.437 12.180 1.00 88.88 161 PRO A N 1
ATOM 1340 C CA . PRO A 1 161 ? -3.132 -8.709 10.919 1.00 88.88 161 PRO A CA 1
ATOM 1341 C C . PRO A 1 161 ? -3.402 -10.105 10.345 1.00 88.88 161 PRO A C 1
ATOM 1343 O O . PRO A 1 161 ? -3.727 -10.229 9.159 1.00 88.88 161 PRO A O 1
ATOM 1346 N N . GLY A 1 162 ? -3.385 -11.139 11.193 1.00 89.00 162 GLY A N 1
ATOM 1347 C CA . GLY A 1 162 ? -3.629 -12.527 10.785 1.00 89.00 162 GLY A CA 1
ATOM 1348 C C . GLY A 1 162 ? -4.948 -12.765 10.031 1.00 89.00 162 GLY A C 1
ATOM 1349 O O . GLY A 1 162 ? -4.998 -13.608 9.137 1.00 89.00 162 GLY A O 1
ATOM 1350 N N . GLN A 1 163 ? -6.003 -11.974 10.280 1.00 89.00 163 GLN A N 1
ATOM 1351 C CA . GLN A 1 163 ? -7.284 -12.081 9.547 1.00 89.00 163 GLN A CA 1
ATOM 1352 C C . GLN A 1 163 ? -7.156 -11.762 8.052 1.00 89.00 163 GLN A C 1
ATOM 1354 O O . GLN A 1 163 ? -8.011 -12.145 7.250 1.00 89.00 163 GLN A O 1
ATOM 1359 N N . PHE A 1 164 ? -6.099 -11.042 7.687 1.00 89.06 164 PHE A N 1
ATOM 1360 C CA . PHE A 1 164 ? -5.800 -10.602 6.332 1.00 89.06 164 PHE A CA 1
ATOM 1361 C C . PHE A 1 164 ? -4.604 -11.357 5.744 1.00 89.06 164 PHE A C 1
ATOM 1363 O O . PHE A 1 164 ? -4.153 -11.004 4.663 1.00 89.06 164 PHE A O 1
ATOM 1370 N N . GLY A 1 165 ? -4.075 -12.385 6.420 1.00 86.44 165 GLY A N 1
ATOM 1371 C CA . GLY A 1 165 ? -2.872 -13.093 5.971 1.00 86.44 165 GLY A CA 1
ATOM 1372 C C . GLY A 1 165 ? -1.607 -12.229 6.038 1.00 86.44 165 GLY A C 1
ATOM 1373 O O . GLY A 1 165 ? -0.762 -12.318 5.142 1.00 86.44 165 GLY A O 1
ATOM 1374 N N . LEU A 1 166 ? -1.521 -11.363 7.052 1.00 86.25 166 LEU A N 1
ATOM 1375 C CA . LEU A 1 166 ? -0.342 -10.573 7.416 1.00 86.25 166 LEU A CA 1
ATOM 1376 C C . LEU A 1 166 ? 0.244 -11.101 8.734 1.00 86.25 166 LEU A C 1
ATOM 1378 O O . LEU A 1 166 ? -0.501 -11.666 9.537 1.00 86.25 166 LEU A O 1
ATOM 1382 N N . SER A 1 167 ? 1.549 -10.908 8.951 1.00 81.69 167 SER A N 1
ATOM 1383 C CA . SER A 1 167 ? 2.180 -11.216 10.244 1.00 81.69 167 SER A CA 1
ATOM 1384 C C . SER A 1 167 ? 1.766 -10.204 11.314 1.00 81.69 167 SER A C 1
ATOM 1386 O O . SER A 1 167 ? 1.432 -9.060 10.992 1.00 81.69 167 SER A O 1
ATOM 1388 N N . ASP A 1 168 ? 1.801 -10.638 12.573 1.00 62.03 168 ASP A N 1
ATOM 1389 C CA . ASP A 1 168 ? 1.607 -9.784 13.749 1.00 62.03 168 ASP A CA 1
ATOM 1390 C C . ASP A 1 168 ? 2.891 -9.016 14.145 1.00 62.03 168 ASP A C 1
ATOM 1392 O O . ASP A 1 168 ? 2.823 -8.146 15.017 1.00 62.03 168 ASP A O 1
ATOM 1396 N N . ASP A 1 169 ? 4.023 -9.327 13.496 1.00 53.25 169 ASP A N 1
ATOM 1397 C CA . ASP A 1 169 ? 5.365 -8.770 13.750 1.00 53.25 169 ASP A CA 1
ATOM 1398 C C . ASP A 1 169 ? 5.622 -7.393 13.104 1.00 53.25 169 ASP A C 1
ATOM 1400 O O . ASP A 1 169 ? 5.241 -7.183 11.924 1.00 53.25 169 ASP A O 1
#

Radius of gyration: 20.98 Å; chains: 1; bounding box: 50×72×40 Å

pLDDT: mean 76.27, std 20.99, range [26.38, 97.5]

Organism: NCBI:txid304077

Foldseek 3Di:
DDDDDDDDDDDDPPDDDDDDPPPPPLPQPQLDDDPVLVVLLQVLCCVPQVHVVSVCVQQVLLDPPHDDDDCLLDDDPVLLVDPPNSNCVLLVVLVVCVVVLVLVVSLSSLSNVLVSLVVVDDPVDVSSVVSSLVSSLSNVLSVQQVVCVVVPVDPDDHRASVSNVHDND

Sequence (169 aa):
MIEHQKIDTGRVLRYRGDIHRVIFREQLVQCEWRRSYDRLVPMLIKEHFGDPGVLTRQFPCMKSTFVWKGDDFIISAEALANPNNEYHGLERLAAKSHQAGSWQLAGEYWLIAAGWRRNTMDAENERHVEALQFVLRHVEYNRALAEWKKKKRGRNAMPYPGQFGLSDD